Protein AF-A0A183EVD2-F1 (afdb_monomer_lit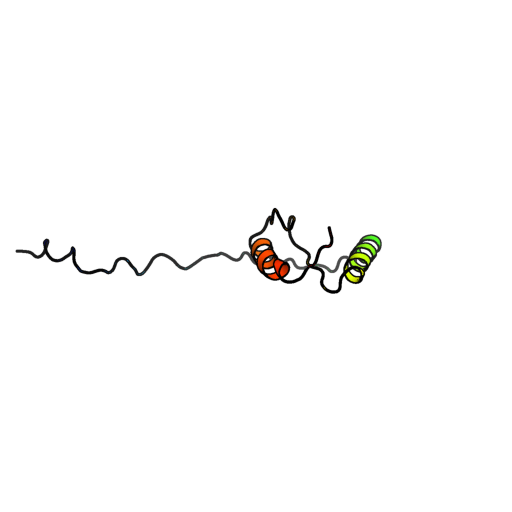e)

Secondary structure (DSSP, 8-state):
---TTSSSS---TTS------------------PPPPHHHHHHHHHHHHHSSS----SB-SSSB-SHHHHHHHHHHTTS-----

Organism: NCBI:txid637853

Radius of gyration: 24.79 Å; chains: 1; bounding box: 56×22×71 Å

Structure (mmCIF, N/CA/C/O backbone):
data_AF-A0A183EVD2-F1
#
_entry.id   AF-A0A183EVD2-F1
#
loop_
_atom_site.group_PDB
_atom_site.id
_atom_site.type_symbol
_atom_site.label_atom_id
_atom_site.label_alt_id
_atom_site.label_comp_id
_atom_site.label_asym_id
_atom_site.label_entity_id
_atom_site.label_seq_id
_atom_site.pdbx_PDB_ins_code
_atom_site.Cartn_x
_atom_site.Cartn_y
_atom_site.Cartn_z
_atom_site.occupancy
_atom_site.B_iso_or_equiv
_atom_site.auth_seq_id
_atom_site.auth_comp_id
_atom_site.auth_asym_id
_atom_site.auth_atom_id
_atom_site.pdbx_PDB_model_num
ATOM 1 N N . MET A 1 1 ? 41.503 -14.722 -54.932 1.00 38.19 1 MET A N 1
ATOM 2 C CA . MET A 1 1 ? 41.561 -14.194 -53.556 1.00 38.19 1 MET A CA 1
ATOM 3 C C . MET A 1 1 ? 40.671 -12.973 -53.491 1.00 38.19 1 MET A C 1
ATOM 5 O O . MET A 1 1 ? 40.836 -12.077 -54.290 1.00 38.19 1 MET A O 1
ATOM 9 N N . LEU A 1 2 ? 39.700 -12.882 -52.618 1.00 43.84 2 LEU A N 1
ATOM 10 C CA . LEU A 1 2 ? 39.314 -13.805 -51.575 1.00 43.84 2 LEU A CA 1
ATOM 11 C C . LEU A 1 2 ? 37.991 -13.211 -51.102 1.00 43.84 2 LEU A C 1
ATOM 13 O O . LEU A 1 2 ? 37.996 -12.098 -50.600 1.00 43.84 2 LEU A O 1
ATOM 17 N N . LEU A 1 3 ? 36.891 -13.924 -51.314 1.00 47.44 3 LEU A N 1
ATOM 18 C CA . LEU A 1 3 ? 35.777 -14.030 -50.368 1.00 47.44 3 LEU A CA 1
ATOM 19 C C . LEU A 1 3 ? 35.053 -12.771 -49.833 1.00 47.44 3 LEU A C 1
ATOM 21 O O . LEU A 1 3 ? 34.053 -12.940 -49.142 1.00 47.44 3 LEU A O 1
ATOM 25 N N . THR A 1 4 ? 35.433 -11.534 -50.143 1.00 51.53 4 THR A N 1
ATOM 26 C CA . THR A 1 4 ? 34.807 -10.351 -49.522 1.00 51.53 4 THR A CA 1
ATOM 27 C C . THR A 1 4 ? 33.411 -10.044 -50.071 1.00 51.53 4 THR A C 1
ATOM 29 O O . THR A 1 4 ? 32.668 -9.283 -49.457 1.00 51.53 4 THR A O 1
ATOM 32 N N . GLY A 1 5 ? 33.011 -10.674 -51.182 1.00 51.09 5 GLY A N 1
ATOM 33 C CA . GLY A 1 5 ? 31.682 -10.515 -51.783 1.00 51.09 5 GLY A CA 1
ATOM 34 C C . GLY A 1 5 ? 30.588 -11.438 -51.227 1.00 51.09 5 GLY A C 1
ATOM 35 O O . GLY A 1 5 ? 29.412 -11.131 -51.392 1.00 51.09 5 GLY A O 1
ATOM 36 N N . LEU A 1 6 ? 30.939 -12.532 -50.537 1.00 53.59 6 LEU A N 1
ATOM 37 C CA . LEU A 1 6 ? 29.981 -13.537 -50.035 1.00 53.59 6 LEU A CA 1
ATOM 38 C C . LEU A 1 6 ? 29.890 -13.563 -48.496 1.00 53.59 6 LEU A C 1
ATOM 40 O O . LEU A 1 6 ? 29.505 -14.564 -47.909 1.00 53.59 6 LEU A O 1
ATOM 44 N N . LEU A 1 7 ? 30.220 -12.456 -47.823 1.00 50.06 7 LEU A N 1
ATOM 45 C CA . LEU A 1 7 ? 29.923 -12.256 -46.394 1.00 50.06 7 LEU A CA 1
ATOM 46 C C . LEU A 1 7 ? 28.957 -11.080 -46.163 1.00 50.06 7 LEU A C 1
ATOM 48 O O . LEU A 1 7 ? 28.946 -10.446 -45.116 1.00 50.06 7 LEU A O 1
ATOM 52 N N . ARG A 1 8 ? 28.105 -10.794 -47.154 1.00 53.19 8 ARG A N 1
ATOM 53 C CA . ARG A 1 8 ? 26.865 -10.009 -46.988 1.00 53.19 8 ARG A CA 1
ATOM 54 C C . ARG A 1 8 ? 25.602 -10.886 -46.947 1.00 53.19 8 ARG A C 1
ATOM 56 O O . ARG A 1 8 ? 24.501 -10.356 -46.900 1.00 53.19 8 ARG A O 1
ATOM 63 N N . MET A 1 9 ? 25.753 -12.216 -46.933 1.00 53.06 9 MET A N 1
ATOM 64 C CA . MET A 1 9 ? 24.651 -13.189 -47.030 1.00 53.06 9 MET A CA 1
ATOM 65 C C . MET A 1 9 ? 24.717 -14.330 -45.997 1.00 53.06 9 MET A C 1
ATOM 67 O O . MET A 1 9 ? 24.203 -15.416 -46.229 1.00 53.06 9 MET A O 1
ATOM 71 N N . LEU A 1 10 ? 25.305 -14.091 -44.824 1.00 55.66 10 LEU A N 1
ATOM 72 C CA . LEU A 1 10 ? 25.104 -14.964 -43.663 1.00 55.66 10 LEU A CA 1
ATOM 73 C C . LEU A 1 10 ? 24.454 -14.141 -42.556 1.00 55.66 10 LEU A C 1
ATOM 75 O O . LEU A 1 10 ? 25.110 -13.452 -41.776 1.00 55.66 10 LEU A O 1
ATOM 79 N N . GLY A 1 11 ? 23.122 -14.174 -42.565 1.00 54.09 11 GLY A N 1
ATOM 80 C CA . GLY A 1 11 ? 22.263 -13.596 -41.546 1.00 54.09 11 GLY A CA 1
ATOM 81 C C . GLY A 1 11 ? 22.514 -14.235 -40.187 1.00 54.09 11 GLY A C 1
ATOM 82 O O . GLY A 1 11 ? 21.850 -15.201 -39.824 1.00 54.09 11 GLY A O 1
ATOM 83 N N . TRP A 1 12 ? 23.448 -13.663 -39.424 1.00 52.19 12 TRP A N 1
ATOM 84 C CA . TRP A 1 12 ? 23.735 -14.135 -38.072 1.00 52.19 12 TRP A CA 1
ATOM 85 C C . TRP A 1 12 ? 23.994 -13.046 -37.028 1.00 52.19 12 TRP A C 1
ATOM 87 O O . TRP A 1 12 ? 24.541 -13.322 -35.971 1.00 52.19 12 TRP A O 1
ATOM 97 N N . THR A 1 13 ? 23.527 -11.816 -37.236 1.00 51.38 13 THR A N 1
ATOM 98 C CA . THR A 1 13 ? 23.527 -10.785 -36.175 1.00 51.38 13 THR A CA 1
ATOM 99 C C . THR A 1 13 ? 22.238 -10.771 -35.349 1.00 51.38 13 THR A C 1
ATOM 101 O O . THR A 1 13 ? 21.830 -9.737 -34.828 1.00 51.38 13 THR A O 1
ATOM 104 N N . ARG A 1 14 ? 21.584 -11.930 -35.192 1.00 58.84 14 ARG A N 1
ATOM 105 C CA . ARG A 1 14 ? 20.362 -12.077 -34.380 1.00 58.84 14 ARG A CA 1
ATOM 106 C C . ARG A 1 14 ? 20.524 -12.902 -33.109 1.00 58.84 14 ARG A C 1
ATOM 108 O O . ARG A 1 14 ? 19.526 -13.322 -32.533 1.00 58.84 14 ARG A O 1
ATOM 115 N N . ILE A 1 15 ? 21.749 -13.150 -32.662 1.00 59.34 15 ILE A N 1
ATOM 116 C CA . ILE A 1 15 ? 21.993 -13.919 -31.444 1.00 59.34 15 ILE A CA 1
ATOM 117 C C . ILE A 1 15 ? 23.143 -13.235 -30.700 1.00 59.34 15 ILE A C 1
ATOM 119 O O . ILE A 1 15 ? 24.128 -12.840 -31.312 1.00 59.34 15 ILE A O 1
ATOM 123 N N . ILE A 1 16 ? 23.016 -13.139 -29.376 1.00 60.25 16 ILE A N 1
ATOM 124 C CA . ILE A 1 16 ? 23.989 -12.617 -28.402 1.00 60.25 16 ILE A CA 1
ATOM 125 C C . ILE A 1 16 ? 23.975 -11.082 -28.191 1.00 60.25 16 ILE A C 1
ATOM 127 O O . ILE A 1 16 ? 24.910 -10.357 -28.515 1.00 60.25 16 ILE A O 1
ATOM 131 N N . GLY A 1 17 ? 22.913 -10.596 -27.540 1.00 48.84 17 GLY A N 1
ATOM 132 C CA . GLY A 1 17 ? 22.805 -9.236 -27.000 1.00 48.84 17 GLY A CA 1
ATOM 133 C C . GLY A 1 17 ? 22.285 -9.212 -25.558 1.00 48.84 17 GLY A C 1
ATOM 134 O O . GLY A 1 17 ? 21.239 -8.638 -25.299 1.00 48.84 17 GLY A O 1
ATOM 135 N N . ARG A 1 18 ? 23.022 -9.851 -24.637 1.00 52.53 18 ARG A N 1
ATOM 136 C CA . ARG A 1 18 ? 23.063 -9.559 -23.187 1.00 52.53 18 ARG A CA 1
ATOM 137 C C . ARG A 1 18 ? 21.755 -9.705 -22.388 1.00 52.53 18 ARG A C 1
ATOM 139 O O . ARG A 1 18 ? 21.172 -8.740 -21.908 1.00 52.53 18 ARG A O 1
ATOM 146 N N . ALA A 1 19 ? 21.392 -10.959 -22.119 1.00 55.75 19 ALA A N 1
ATOM 147 C CA . ALA A 1 19 ? 20.802 -11.303 -20.827 1.00 55.75 19 ALA A CA 1
ATOM 148 C C . ALA A 1 19 ? 21.859 -11.135 -19.710 1.00 55.75 19 ALA A C 1
ATOM 150 O O . ALA A 1 19 ? 23.051 -11.310 -19.964 1.00 55.75 19 ALA A O 1
ATOM 151 N N . THR A 1 20 ? 21.393 -10.872 -18.482 1.00 54.41 20 THR A N 1
ATOM 152 C CA . THR A 1 20 ? 22.144 -10.646 -17.219 1.00 54.41 20 THR A CA 1
ATOM 153 C C . THR A 1 20 ? 22.748 -9.229 -17.114 1.00 54.41 20 THR A C 1
ATOM 155 O O . THR A 1 20 ? 23.483 -8.784 -17.983 1.00 54.41 20 THR A O 1
ATOM 158 N N . SER A 1 21 ? 22.412 -8.380 -16.141 1.00 52.50 21 SER A N 1
ATOM 159 C CA . SER A 1 21 ? 22.071 -8.652 -14.747 1.00 52.50 21 SER A CA 1
ATOM 160 C C . SER A 1 21 ? 21.096 -7.592 -14.231 1.00 52.50 21 SER A C 1
ATOM 162 O O . SER A 1 21 ? 21.492 -6.465 -13.936 1.00 52.50 21 SER A O 1
ATOM 164 N N . HIS A 1 22 ? 19.821 -7.945 -14.056 1.00 54.81 22 HIS A N 1
ATOM 165 C CA . HIS A 1 22 ? 19.023 -7.254 -13.046 1.00 54.81 22 HIS A CA 1
ATOM 166 C C . HIS A 1 22 ? 19.579 -7.715 -11.704 1.00 54.81 22 HIS A C 1
ATOM 168 O O . HIS A 1 22 ? 19.206 -8.768 -11.196 1.00 54.81 22 HIS A O 1
ATOM 174 N N . ALA A 1 23 ? 20.535 -6.957 -11.174 1.00 47.91 23 ALA A N 1
ATOM 175 C CA . ALA A 1 23 ? 20.954 -7.077 -9.793 1.00 47.91 23 ALA A CA 1
ATOM 176 C C . ALA A 1 23 ? 19.728 -6.770 -8.926 1.00 47.91 23 ALA A C 1
ATOM 178 O O . ALA A 1 23 ? 19.450 -5.617 -8.591 1.00 47.91 23 ALA A O 1
ATOM 179 N N . THR A 1 24 ? 18.951 -7.802 -8.604 1.00 54.88 24 THR A N 1
ATOM 180 C CA . THR A 1 24 ? 17.982 -7.758 -7.521 1.00 54.88 24 THR A CA 1
ATOM 181 C C . THR A 1 24 ? 18.794 -7.548 -6.255 1.00 54.88 24 THR A C 1
ATOM 183 O O . THR A 1 24 ? 19.269 -8.502 -5.640 1.00 54.88 24 THR A O 1
ATOM 186 N N . ARG A 1 25 ? 18.994 -6.285 -5.867 1.00 57.38 25 ARG A N 1
ATOM 187 C CA . ARG A 1 25 ? 19.248 -5.976 -4.464 1.00 57.38 25 ARG A CA 1
ATOM 188 C C . ARG A 1 25 ? 18.004 -6.424 -3.714 1.00 57.38 25 ARG A C 1
ATOM 190 O O . ARG A 1 25 ? 17.034 -5.679 -3.608 1.00 57.38 25 ARG A O 1
ATOM 197 N N . PHE A 1 26 ? 18.014 -7.669 -3.260 1.00 56.97 26 PHE A N 1
ATOM 198 C CA . PHE A 1 26 ? 17.120 -8.104 -2.212 1.00 56.97 26 PHE A CA 1
ATOM 199 C C . PHE A 1 26 ? 17.704 -7.504 -0.938 1.00 56.97 26 PHE A C 1
ATOM 201 O O . PHE A 1 26 ? 18.653 -8.025 -0.358 1.00 56.97 26 PHE A O 1
ATOM 208 N N . CYS A 1 27 ? 17.231 -6.315 -0.576 1.00 58.16 27 CYS A N 1
ATOM 209 C CA . CYS A 1 27 ? 17.505 -5.782 0.743 1.00 58.16 27 CYS A CA 1
ATOM 210 C C . CYS A 1 27 ? 16.767 -6.705 1.710 1.00 58.16 27 CYS A C 1
ATOM 212 O O . CYS A 1 27 ? 15.549 -6.607 1.845 1.00 58.16 27 CYS A O 1
ATOM 214 N N . SER A 1 28 ? 17.487 -7.632 2.337 1.00 56.97 28 SER A N 1
ATOM 215 C CA . SER A 1 28 ? 16.991 -8.368 3.493 1.00 56.97 28 SER A CA 1
ATOM 216 C C . SER A 1 28 ? 16.793 -7.362 4.623 1.00 56.97 28 SER A C 1
ATOM 218 O O . SER A 1 28 ? 17.685 -7.138 5.436 1.00 56.97 28 SER A O 1
ATOM 220 N N . SER A 1 29 ? 15.646 -6.684 4.642 1.00 64.44 29 SER A N 1
ATOM 221 C CA . SER A 1 29 ? 15.221 -5.925 5.808 1.00 64.44 29 SER A CA 1
ATOM 222 C C . SER A 1 29 ? 14.791 -6.946 6.851 1.00 64.44 29 SER A C 1
ATOM 224 O O . SER A 1 29 ? 13.683 -7.477 6.795 1.00 64.44 29 SER A O 1
ATOM 226 N N . SER A 1 30 ? 15.687 -7.253 7.782 1.00 62.72 30 SER A N 1
ATOM 227 C CA . SER A 1 30 ? 15.341 -7.891 9.045 1.00 62.72 30 SER A CA 1
ATOM 228 C C . SER A 1 30 ? 14.336 -6.989 9.763 1.00 62.72 30 SER A C 1
ATOM 230 O O . SER A 1 30 ? 14.716 -6.022 10.425 1.00 62.72 30 SER A O 1
ATOM 232 N N . SER A 1 31 ? 13.044 -7.250 9.575 1.00 63.34 31 SER A N 1
ATOM 233 C CA . SER A 1 31 ? 11.988 -6.562 10.302 1.00 63.34 31 SER A CA 1
ATOM 234 C C . SER A 1 31 ? 12.003 -7.088 11.731 1.00 63.34 31 SER A C 1
ATOM 236 O O . SER A 1 31 ? 11.389 -8.112 12.033 1.00 63.34 31 SER A O 1
ATOM 238 N N . ALA A 1 32 ? 12.721 -6.396 12.617 1.00 59.06 32 ALA A N 1
ATOM 239 C CA . ALA A 1 32 ? 12.368 -6.425 14.025 1.00 59.06 32 ALA A CA 1
ATOM 240 C C . ALA A 1 32 ? 10.873 -6.091 14.086 1.00 59.06 32 ALA A C 1
ATOM 242 O O . ALA A 1 32 ? 10.457 -5.078 13.523 1.00 59.06 32 ALA A O 1
ATOM 243 N N . ALA A 1 33 ? 10.069 -6.984 14.661 1.00 61.53 33 ALA A N 1
ATOM 244 C CA . ALA A 1 33 ? 8.630 -6.819 14.798 1.00 61.53 33 ALA A CA 1
ATOM 245 C C . ALA A 1 33 ? 8.346 -5.661 15.767 1.00 61.53 33 ALA A C 1
ATOM 247 O O . ALA A 1 33 ? 7.993 -5.864 16.926 1.00 61.53 33 ALA A O 1
ATOM 248 N N . SER A 1 34 ? 8.562 -4.429 15.313 1.00 65.25 34 SER A N 1
ATOM 249 C CA . SER A 1 34 ? 8.066 -3.245 15.984 1.00 65.25 34 SER A CA 1
ATOM 250 C C . SER A 1 34 ? 6.549 -3.312 15.905 1.00 65.25 34 SER A C 1
ATOM 252 O O . SER A 1 34 ? 5.962 -3.433 14.828 1.00 65.25 34 SER A O 1
ATOM 254 N N . ALA A 1 35 ? 5.903 -3.316 17.069 1.00 77.75 35 ALA A N 1
ATOM 255 C CA . ALA A 1 35 ? 4.457 -3.270 17.144 1.00 77.75 35 ALA A CA 1
ATOM 256 C C . ALA A 1 35 ? 3.969 -2.058 16.333 1.00 77.75 35 ALA A C 1
ATOM 258 O O . ALA A 1 35 ? 4.322 -0.918 16.636 1.00 77.75 35 ALA A O 1
ATOM 259 N N . LEU A 1 36 ? 3.203 -2.309 15.266 1.00 83.06 36 LEU A N 1
ATOM 260 C CA . LEU A 1 36 ? 2.578 -1.238 14.493 1.00 83.06 36 LEU A CA 1
ATOM 261 C C . LEU A 1 36 ? 1.676 -0.421 15.434 1.00 83.06 36 LEU A C 1
ATOM 263 O O . LEU A 1 36 ? 0.968 -1.034 16.239 1.00 83.06 36 LEU A O 1
ATOM 267 N N . PRO A 1 37 ? 1.651 0.919 15.326 1.00 91.50 37 PRO A N 1
ATOM 268 C CA . PRO A 1 37 ? 0.726 1.743 16.098 1.00 91.50 37 PRO A CA 1
ATOM 269 C C . PRO A 1 37 ? -0.718 1.259 15.916 1.00 91.50 37 PRO A C 1
ATOM 271 O O . PRO A 1 37 ? -1.132 0.993 14.785 1.00 91.50 37 PRO A O 1
ATOM 274 N N . GLU A 1 38 ? -1.500 1.174 16.996 1.00 91.69 38 GLU A N 1
ATOM 275 C CA . GLU A 1 38 ? -2.887 0.673 16.938 1.00 91.69 38 GLU A CA 1
ATOM 276 C C . GLU A 1 38 ? -3.750 1.466 15.942 1.00 91.69 38 GLU A C 1
ATOM 278 O O . GLU A 1 38 ? -4.444 0.880 15.113 1.00 91.69 38 GLU A O 1
ATOM 283 N N . ALA A 1 39 ? -3.585 2.792 15.891 1.00 92.75 39 ALA A N 1
ATOM 284 C CA . ALA A 1 39 ? -4.271 3.647 14.919 1.00 92.75 39 ALA A CA 1
ATOM 285 C C . ALA A 1 39 ? -3.972 3.271 13.450 1.00 92.75 39 ALA A C 1
ATOM 287 O O . ALA A 1 39 ? -4.841 3.379 12.581 1.00 92.75 39 ALA A O 1
ATOM 288 N N . LEU A 1 40 ? -2.751 2.807 13.151 1.00 92.25 40 LEU A N 1
ATOM 289 C CA . LEU A 1 40 ? -2.387 2.361 11.804 1.00 92.25 40 LEU A CA 1
ATOM 290 C C . LEU A 1 40 ? -3.058 1.024 11.472 1.00 92.25 40 LEU A C 1
ATOM 292 O O . LEU A 1 40 ? -3.555 0.853 10.357 1.00 92.25 40 LEU A O 1
ATOM 296 N N . LYS A 1 41 ? -3.121 0.099 12.438 1.00 91.81 41 LYS A N 1
ATOM 297 C CA . LYS A 1 41 ? -3.815 -1.185 12.271 1.00 91.81 41 LYS A CA 1
ATOM 298 C C . LYS A 1 41 ? -5.302 -0.976 12.005 1.00 91.81 41 LYS A C 1
ATOM 300 O O . LYS A 1 41 ? -5.829 -1.564 11.064 1.00 91.81 41 LYS A O 1
ATOM 305 N N . GLU A 1 42 ? -5.959 -0.102 12.765 1.00 94.81 42 GLU A N 1
ATOM 306 C CA . GLU A 1 42 ? -7.372 0.228 12.556 1.00 94.81 42 GLU A CA 1
ATOM 307 C C . GLU A 1 42 ? -7.627 0.813 11.163 1.00 94.81 42 GLU A C 1
ATOM 309 O O . GLU A 1 42 ? -8.592 0.436 10.496 1.00 94.81 42 GLU A O 1
ATOM 314 N N . ARG A 1 43 ? -6.749 1.708 10.688 1.00 93.00 43 ARG A N 1
ATOM 315 C CA . ARG A 1 43 ? -6.871 2.288 9.344 1.00 93.00 43 ARG A CA 1
ATOM 316 C C . ARG A 1 43 ? -6.745 1.221 8.257 1.00 93.00 43 ARG A C 1
ATOM 318 O O . ARG A 1 43 ? -7.572 1.192 7.350 1.00 93.00 43 ARG A O 1
ATOM 325 N N . ILE A 1 44 ? -5.763 0.326 8.364 1.00 92.00 44 ILE A N 1
ATOM 326 C CA . ILE A 1 44 ? -5.592 -0.783 7.413 1.00 92.00 44 ILE A CA 1
ATOM 327 C C . ILE A 1 44 ? -6.812 -1.713 7.456 1.00 92.00 44 ILE A C 1
ATOM 329 O O . ILE A 1 44 ? -7.340 -2.071 6.408 1.00 92.00 44 ILE A O 1
ATOM 333 N N . GLN A 1 45 ? -7.317 -2.053 8.646 1.00 92.69 45 GLN A N 1
ATOM 334 C CA . GLN A 1 45 ? -8.509 -2.896 8.788 1.00 92.69 45 GLN A CA 1
ATOM 335 C C . GLN A 1 45 ? -9.760 -2.277 8.159 1.00 92.69 45 GLN A C 1
ATOM 337 O O . GLN A 1 45 ? -10.565 -3.007 7.584 1.00 92.69 45 GLN A O 1
ATOM 342 N N . LYS A 1 46 ? -9.938 -0.953 8.249 1.00 92.00 46 LYS A N 1
ATOM 343 C CA . LYS A 1 46 ? -11.043 -0.256 7.572 1.00 92.00 46 LYS A CA 1
ATOM 344 C C . LYS A 1 46 ? -10.950 -0.409 6.054 1.00 92.00 46 LYS A C 1
ATOM 346 O O . LYS A 1 46 ? -11.954 -0.735 5.434 1.00 92.00 46 LYS A O 1
ATOM 351 N N . LEU A 1 47 ? -9.755 -0.252 5.481 1.00 89.94 47 LEU A N 1
ATOM 352 C CA . LEU A 1 47 ? -9.530 -0.429 4.042 1.00 89.94 47 LEU A CA 1
ATOM 353 C C . LEU A 1 47 ? -9.793 -1.874 3.599 1.00 89.94 47 LEU A C 1
ATOM 355 O O . LEU A 1 47 ? -10.477 -2.090 2.607 1.00 89.94 47 LEU A O 1
ATOM 359 N N . LEU A 1 48 ? -9.334 -2.864 4.372 1.00 89.38 48 LEU A N 1
ATOM 360 C CA . LEU A 1 48 ? -9.555 -4.287 4.078 1.00 89.38 48 LEU A CA 1
ATOM 361 C C . LEU A 1 48 ? -11.031 -4.708 4.117 1.00 89.38 48 LEU A C 1
ATOM 363 O O . LEU A 1 48 ? -11.389 -5.702 3.499 1.00 89.38 48 LEU A O 1
ATOM 367 N N . LYS A 1 49 ? -11.875 -3.993 4.867 1.00 91.12 49 LYS A N 1
ATOM 368 C CA . LYS A 1 49 ? -13.318 -4.265 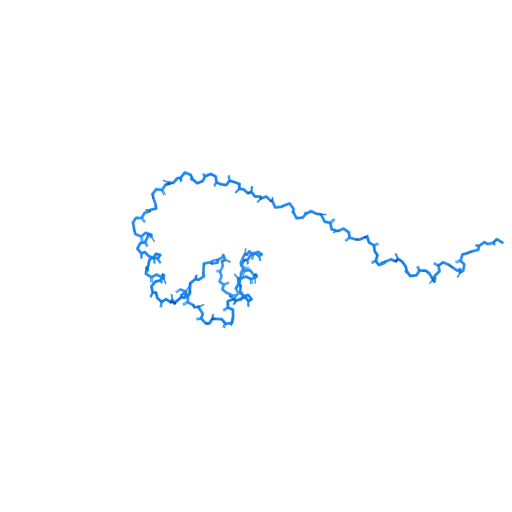4.951 1.00 91.12 49 LYS A CA 1
ATOM 369 C C . LYS A 1 49 ? -14.134 -3.551 3.874 1.00 91.12 49 LYS A C 1
ATOM 371 O O . LYS A 1 49 ? -15.296 -3.899 3.702 1.00 91.12 49 LYS A O 1
ATOM 376 N N . ALA A 1 50 ? -13.567 -2.539 3.218 1.00 87.12 50 ALA A N 1
ATOM 377 C CA . ALA A 1 50 ? -14.289 -1.722 2.24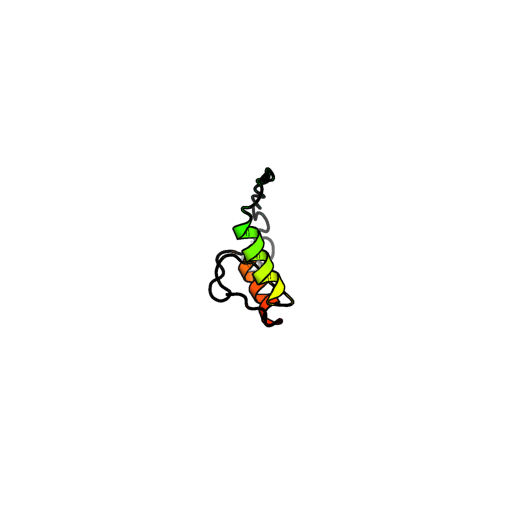9 1.00 87.12 50 ALA A CA 1
ATOM 378 C C . ALA A 1 50 ? -14.543 -2.477 0.938 1.00 87.12 50 ALA A C 1
ATOM 380 O O . ALA A 1 50 ? -15.634 -2.384 0.390 1.00 87.12 50 ALA A O 1
ATOM 381 N N . GLU A 1 51 ? -13.562 -3.252 0.475 1.00 83.06 51 GLU A N 1
ATOM 382 C CA . GLU A 1 51 ? -13.607 -3.938 -0.816 1.00 83.06 51 GLU A CA 1
ATOM 383 C C . GLU A 1 51 ? -13.191 -5.411 -0.675 1.00 83.06 51 GLU A C 1
ATOM 385 O O . GLU A 1 51 ? -12.348 -5.740 0.165 1.00 83.06 51 GLU A O 1
ATOM 390 N N . PRO A 1 52 ? -13.733 -6.320 -1.506 1.00 85.88 52 PRO A N 1
ATOM 391 C CA . PRO A 1 52 ? -13.420 -7.749 -1.446 1.00 85.88 52 PRO A CA 1
ATOM 392 C C . PRO A 1 52 ? -11.965 -8.056 -1.825 1.00 85.88 52 PRO A C 1
ATOM 394 O O . PRO A 1 52 ? -11.418 -9.087 -1.434 1.00 85.88 52 PRO A O 1
ATOM 397 N N . VAL A 1 53 ? -11.332 -7.168 -2.591 1.00 85.31 53 VAL A N 1
ATOM 398 C CA . VAL A 1 53 ? -9.921 -7.239 -2.967 1.00 85.31 53 VAL A CA 1
ATOM 399 C C . VAL A 1 53 ? -9.335 -5.849 -2.764 1.00 85.31 53 VAL A C 1
ATOM 401 O O . VAL A 1 53 ? -9.910 -4.874 -3.225 1.00 85.31 53 VAL A O 1
ATOM 404 N N . VAL A 1 54 ? -8.190 -5.754 -2.089 1.00 86.25 54 VAL A N 1
ATOM 405 C CA . VAL A 1 54 ? -7.483 -4.491 -1.832 1.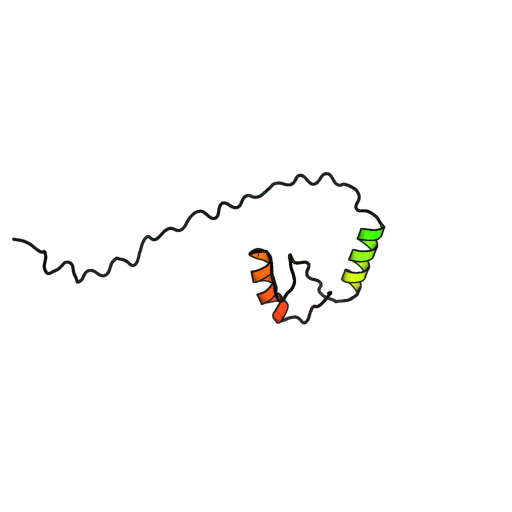00 86.25 54 VAL A CA 1
ATOM 406 C C . VAL A 1 54 ? -6.031 -4.652 -2.250 1.00 86.25 54 VAL A C 1
ATOM 408 O O . VAL A 1 54 ? -5.373 -5.625 -1.879 1.00 86.25 54 VAL A O 1
ATOM 411 N N . VAL A 1 55 ? -5.518 -3.695 -3.021 1.00 85.75 55 VAL A N 1
ATOM 412 C CA . VAL A 1 55 ? -4.144 -3.709 -3.527 1.00 85.75 55 VAL A CA 1
ATOM 413 C C . VAL A 1 55 ? -3.397 -2.486 -3.016 1.00 85.75 55 VAL A C 1
ATOM 415 O O . VAL A 1 55 ? -3.764 -1.355 -3.314 1.00 85.75 55 VAL A O 1
ATOM 418 N N . PHE A 1 56 ? -2.294 -2.715 -2.304 1.00 87.31 56 PHE A N 1
ATOM 419 C CA . PHE A 1 56 ? -1.363 -1.656 -1.918 1.00 87.31 56 PHE A CA 1
ATOM 420 C C . PHE A 1 56 ? -0.238 -1.553 -2.949 1.00 87.31 56 PHE A C 1
ATOM 422 O O . PHE A 1 56 ? 0.442 -2.539 -3.242 1.00 87.31 56 PHE A O 1
ATOM 429 N N . MET A 1 57 ? -0.020 -0.359 -3.499 1.00 86.38 57 MET A N 1
ATOM 430 C CA . MET A 1 57 ? 1.03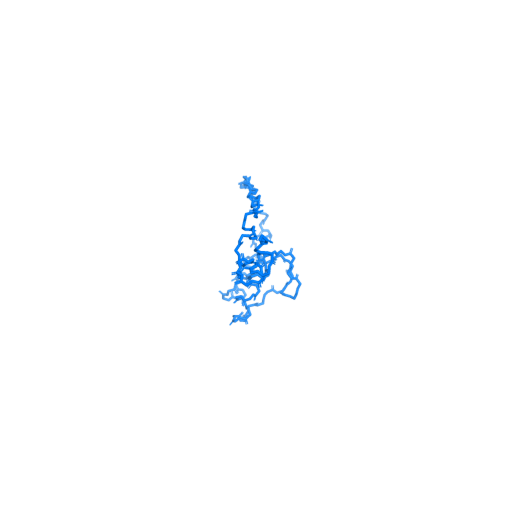0 -0.110 -4.487 1.00 86.38 57 MET A CA 1
ATOM 431 C C . MET A 1 57 ? 1.795 1.179 -4.194 1.00 86.38 57 MET A C 1
ATOM 433 O O . MET A 1 57 ? 1.338 2.053 -3.465 1.00 86.38 57 MET A O 1
ATOM 437 N N . LYS A 1 58 ? 2.996 1.296 -4.769 1.00 85.44 58 LYS A N 1
ATOM 438 C CA . LYS A 1 58 ? 3.780 2.533 -4.700 1.00 85.44 58 LYS A CA 1
ATOM 439 C C . LYS A 1 58 ? 3.335 3.501 -5.800 1.00 85.44 58 LYS A C 1
ATOM 441 O O . LYS A 1 58 ? 3.550 3.193 -6.977 1.00 85.44 58 LYS A O 1
ATOM 446 N N . GLY A 1 59 ? 2.822 4.664 -5.404 1.00 87.31 59 GLY A N 1
ATOM 447 C CA . GLY A 1 59 ? 2.199 5.642 -6.301 1.00 87.31 59 GLY A CA 1
ATOM 448 C C . GLY A 1 59 ? 0.705 5.370 -6.472 1.00 87.31 59 GLY A C 1
ATOM 449 O O . GLY A 1 59 ? 0.131 4.589 -5.718 1.00 87.31 59 GLY A O 1
ATOM 450 N N . THR A 1 60 ? 0.091 5.998 -7.469 1.00 85.06 60 THR A N 1
ATOM 451 C CA . THR A 1 60 ? -1.319 5.775 -7.812 1.00 85.06 60 THR A CA 1
ATOM 452 C C . T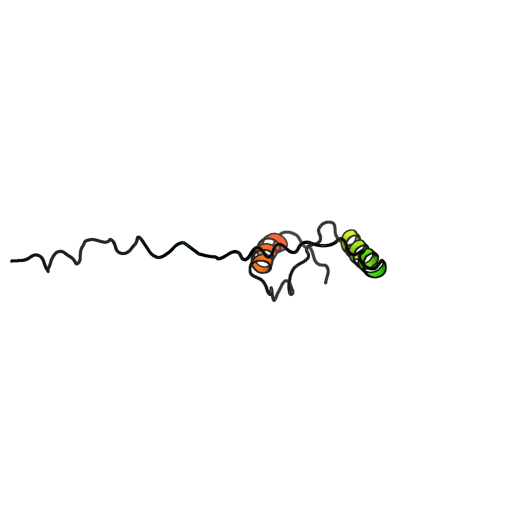HR A 1 60 ? -1.433 4.810 -8.987 1.00 85.06 60 THR A C 1
ATOM 454 O O . THR A 1 60 ? -0.445 4.490 -9.656 1.00 85.06 60 THR A O 1
ATOM 457 N N . GLN A 1 61 ? -2.654 4.363 -9.289 1.00 82.12 61 GLN A N 1
ATOM 458 C CA . GLN A 1 61 ? -2.884 3.546 -10.476 1.00 82.12 61 GLN A CA 1
ATOM 459 C C . GLN A 1 61 ? -2.481 4.297 -11.759 1.00 82.12 61 GLN A C 1
ATOM 461 O O . GLN A 1 61 ? -1.958 3.681 -12.685 1.00 82.12 61 GLN A O 1
ATOM 466 N N . GLN A 1 62 ? -2.672 5.619 -11.837 1.00 84.25 62 GLN A N 1
ATOM 467 C CA . GLN A 1 62 ? -2.264 6.394 -13.015 1.00 84.25 62 GLN A CA 1
ATOM 468 C C . GLN A 1 62 ? -0.752 6.590 -13.088 1.00 84.25 62 GLN A C 1
ATOM 470 O O . GLN A 1 62 ? -0.172 6.413 -14.161 1.00 84.25 62 GLN A O 1
ATOM 475 N N . GLU A 1 63 ? -0.112 6.824 -11.945 1.00 87.88 63 GLU A N 1
ATOM 476 C CA . GLU A 1 63 ? 1.319 7.110 -11.849 1.00 87.88 63 GLU A CA 1
ATOM 477 C C . GLU A 1 63 ? 2.045 6.097 -10.934 1.00 87.88 63 GLU A C 1
ATOM 479 O O . GLU A 1 63 ? 2.390 6.406 -9.788 1.00 87.88 63 GLU A O 1
ATOM 484 N N . PRO A 1 64 ? 2.315 4.863 -11.413 1.00 88.19 64 PRO A N 1
ATOM 485 C CA . PRO A 1 64 ? 3.028 3.853 -10.635 1.00 88.19 64 PRO A CA 1
ATOM 486 C C . PRO A 1 64 ? 4.523 4.183 -10.525 1.00 88.19 64 PRO A C 1
ATOM 488 O O . PRO A 1 64 ? 5.256 4.242 -11.517 1.00 88.19 64 PRO A O 1
ATOM 491 N N . MET A 1 65 ? 5.018 4.302 -9.293 1.00 87.19 65 MET A N 1
ATOM 492 C CA . MET A 1 65 ? 6.387 4.755 -8.998 1.00 87.19 65 MET A CA 1
ATOM 493 C C . MET A 1 65 ? 7.403 3.611 -8.797 1.00 87.19 65 MET A C 1
ATOM 495 O O . MET A 1 65 ? 8.485 3.812 -8.238 1.00 87.19 65 MET A O 1
ATOM 499 N N . CYS A 1 66 ? 7.066 2.384 -9.203 1.00 88.19 66 CYS A N 1
ATOM 500 C CA . CYS A 1 66 ? 7.941 1.211 -9.107 1.00 88.19 66 CYS A CA 1
ATOM 501 C C . CYS A 1 66 ? 7.649 0.212 -10.235 1.00 88.19 66 CYS A C 1
ATOM 503 O O . CYS A 1 66 ? 6.501 0.073 -10.654 1.00 88.19 66 CYS A O 1
ATOM 505 N N . GLY A 1 67 ? 8.671 -0.521 -10.699 1.00 82.44 67 GLY A N 1
ATOM 506 C CA . GLY A 1 67 ? 8.517 -1.566 -11.722 1.00 82.44 67 GLY A CA 1
ATOM 507 C C . GLY A 1 67 ? 7.526 -2.664 -11.319 1.00 82.44 67 GLY A C 1
ATOM 508 O O . GLY A 1 67 ? 6.746 -3.113 -12.149 1.00 82.44 67 GLY A O 1
ATOM 509 N N . PHE A 1 68 ? 7.479 -3.019 -10.031 1.00 83.88 68 PHE A N 1
ATOM 510 C CA . PHE A 1 68 ? 6.483 -3.955 -9.508 1.00 83.88 68 PHE A CA 1
ATOM 511 C C . PHE A 1 68 ? 5.057 -3.384 -9.588 1.00 83.88 68 PHE A C 1
ATOM 513 O O . PHE A 1 68 ? 4.171 -4.034 -10.135 1.00 83.88 68 PHE A O 1
ATOM 520 N N . SER A 1 69 ? 4.849 -2.137 -9.137 1.00 83.25 69 SER A N 1
ATOM 521 C CA . SER A 1 69 ? 3.541 -1.462 -9.202 1.00 83.25 69 SER A CA 1
ATOM 522 C C . SER A 1 69 ? 2.988 -1.386 -10.633 1.00 83.25 69 SER A C 1
ATOM 524 O O . SER A 1 69 ? 1.783 -1.522 -10.829 1.00 83.25 69 SER A O 1
ATOM 526 N N . LYS A 1 70 ? 3.856 -1.209 -11.646 1.00 80.62 70 LYS A N 1
ATOM 527 C CA . LYS A 1 70 ? 3.459 -1.178 -13.069 1.00 80.62 70 LYS A CA 1
ATOM 528 C C . LYS A 1 70 ? 2.823 -2.492 -13.531 1.00 80.62 70 LYS A C 1
ATOM 530 O O . LYS A 1 70 ? 1.829 -2.459 -14.248 1.00 80.62 70 LYS A O 1
ATOM 535 N N . ASN A 1 71 ? 3.360 -3.630 -13.093 1.00 80.00 71 ASN A N 1
ATOM 536 C CA . ASN A 1 71 ? 2.814 -4.944 -13.437 1.00 80.00 71 ASN A CA 1
ATOM 537 C C . ASN A 1 71 ? 1.496 -5.214 -12.703 1.00 80.00 71 ASN A C 1
ATOM 539 O O . ASN A 1 71 ? 0.568 -5.771 -13.279 1.00 80.00 71 ASN A O 1
ATOM 543 N N . VAL A 1 72 ? 1.394 -4.780 -11.445 1.00 79.00 72 VAL A N 1
ATOM 544 C CA . VAL A 1 72 ? 0.173 -4.936 -10.645 1.00 79.00 72 VAL A CA 1
ATOM 545 C C . VAL A 1 72 ? -0.990 -4.124 -11.226 1.00 79.00 72 VAL A C 1
ATOM 547 O O . VAL A 1 72 ? -2.109 -4.630 -11.259 1.00 79.00 72 VAL A O 1
ATOM 550 N N . LYS A 1 73 ? -0.737 -2.921 -11.774 1.00 69.00 73 LYS A N 1
ATOM 551 C CA . LYS A 1 73 ? -1.752 -2.139 -12.508 1.00 69.00 73 LYS A CA 1
ATOM 552 C C . LYS A 1 73 ? -2.422 -2.969 -13.605 1.00 69.00 73 LYS A C 1
ATOM 554 O O . LYS A 1 73 ? -3.642 -2.959 -13.692 1.00 69.00 73 LYS A O 1
ATOM 559 N N . LEU A 1 74 ? -1.630 -3.700 -14.394 1.00 64.88 74 LEU A N 1
ATOM 560 C CA . LEU A 1 74 ? -2.118 -4.503 -15.520 1.00 64.88 74 LEU A CA 1
ATOM 561 C C . LEU A 1 74 ? -3.144 -5.555 -15.070 1.00 64.88 74 LEU A C 1
ATOM 563 O O . LEU A 1 74 ? -4.164 -5.756 -15.726 1.00 64.88 74 LEU A O 1
ATOM 567 N N . VAL A 1 75 ? -2.881 -6.200 -13.932 1.00 68.38 75 VAL A N 1
ATOM 568 C CA . VAL A 1 75 ? -3.744 -7.249 -13.370 1.00 68.38 75 VAL A CA 1
ATOM 569 C C . VAL A 1 75 ? -4.920 -6.652 -12.602 1.00 68.38 75 VAL A C 1
ATOM 571 O O . VAL A 1 75 ? -5.996 -7.231 -12.587 1.00 68.38 75 VAL A O 1
ATOM 574 N N . SER A 1 76 ? -4.763 -5.482 -11.986 1.00 61.62 76 SER A N 1
ATOM 575 C CA . SER A 1 76 ? -5.857 -4.846 -11.250 1.00 61.62 76 SER A CA 1
ATOM 576 C C . SER A 1 76 ? -6.869 -4.148 -12.159 1.00 61.62 76 SER A C 1
ATOM 578 O O . SER A 1 76 ? -7.980 -3.916 -11.718 1.00 61.62 76 SER A O 1
ATOM 580 N N . SER A 1 77 ? -6.558 -3.821 -13.417 1.00 59.06 77 SER A N 1
ATOM 581 C CA . SER A 1 77 ? -7.538 -3.197 -14.330 1.00 59.06 77 SER A CA 1
ATOM 582 C C . SER A 1 77 ? -8.717 -4.102 -14.723 1.00 59.06 77 SER A C 1
ATOM 584 O O . SER A 1 77 ? -9.721 -3.597 -15.212 1.00 59.06 77 SER A O 1
ATOM 586 N N . ILE A 1 78 ? -8.618 -5.420 -14.512 1.00 60.03 78 ILE A N 1
ATOM 587 C CA . ILE A 1 78 ? -9.706 -6.381 -14.783 1.00 60.03 78 ILE A CA 1
ATOM 588 C C . ILE A 1 78 ? -10.639 -6.596 -13.581 1.00 60.03 78 ILE A C 1
ATOM 590 O O . ILE A 1 78 ? -11.712 -7.170 -13.740 1.00 60.03 78 ILE A O 1
ATOM 594 N N . ILE A 1 79 ? -10.251 -6.137 -12.389 1.00 61.28 79 ILE A N 1
ATOM 595 C CA . ILE A 1 79 ? -11.043 -6.238 -11.160 1.00 61.28 79 ILE A CA 1
ATOM 596 C C . ILE A 1 79 ? -11.224 -4.802 -10.676 1.00 61.28 79 ILE A C 1
ATOM 598 O O . ILE A 1 79 ? -10.249 -4.173 -10.283 1.00 61.28 79 ILE A O 1
ATOM 602 N N . HIS A 1 80 ? -12.433 -4.244 -10.740 1.00 58.06 80 HIS A N 1
ATOM 603 C CA . HIS A 1 80 ? -12.693 -2.908 -10.195 1.00 58.06 80 HIS A CA 1
ATOM 604 C C . HIS A 1 80 ? -12.374 -2.904 -8.691 1.00 58.06 80 HIS A C 1
ATOM 606 O O . HIS A 1 80 ? -13.177 -3.345 -7.881 1.00 58.06 80 HIS A O 1
ATOM 612 N N . VAL A 1 81 ? -11.173 -2.450 -8.340 1.00 58.72 81 VAL A N 1
ATOM 613 C CA . VAL A 1 81 ? -10.653 -2.354 -6.976 1.00 58.72 81 VAL A CA 1
ATOM 614 C C . VAL A 1 81 ? -10.106 -0.950 -6.831 1.00 58.72 81 VAL A C 1
ATOM 616 O O . VAL A 1 81 ? -9.086 -0.619 -7.438 1.00 58.72 81 VAL A O 1
ATOM 619 N N . PHE A 1 82 ? -10.778 -0.118 -6.045 1.00 55.16 82 PHE A N 1
ATOM 620 C CA . PHE A 1 82 ? -10.267 1.197 -5.687 1.00 55.16 82 PHE A CA 1
ATOM 621 C C . PHE A 1 82 ? -10.444 1.425 -4.195 1.00 55.16 82 PHE A C 1
ATOM 623 O O . PHE A 1 82 ? -11.557 1.510 -3.693 1.00 55.16 82 PHE A O 1
ATOM 630 N N . ALA A 1 83 ? -9.317 1.574 -3.511 1.00 50.28 83 ALA A N 1
ATOM 631 C CA . ALA A 1 83 ? -9.252 2.319 -2.272 1.00 50.28 83 ALA A CA 1
ATOM 632 C C . ALA A 1 83 ? -8.208 3.417 -2.498 1.00 50.28 83 ALA A C 1
ATOM 634 O O . ALA A 1 83 ? -7.006 3.146 -2.450 1.00 50.28 83 ALA A O 1
ATOM 635 N N . ASP A 1 84 ? -8.698 4.602 -2.863 1.00 45.50 84 ASP A N 1
ATOM 636 C CA . ASP A 1 84 ? -7.960 5.866 -2.764 1.00 45.50 84 ASP A CA 1
ATOM 637 C C . ASP A 1 84 ? -8.174 6.438 -1.351 1.00 45.50 84 ASP A C 1
ATOM 639 O O . ASP A 1 84 ? -9.340 6.408 -0.885 1.00 45.50 84 ASP A O 1
#

Sequence (84 aa):
MLLTGLLRMLGWTRIIGRATSHATRFCSSSSAASALPEALKERIQKLLKAEPVVVFMKGTQQEPMCGFSKNVKLVSSIIHVFAD

Foldseek 3Di:
DDDPVPVVPDPDPPDDDDDDDPPPPPPPPPPPPDPDPPVVVVVVVVLCVPDVDEDDACDDLVDGPDPVRVVVSVVCVVPPHDDD

InterPro domains:
  IPR004480 Monothiol glutaredoxin-related [PTHR10293] (31-72)
  IPR036249 Thioredoxin-like superfamily [SSF52833] (40-73)

pLDDT: mean 70.01, std 16.42, range [38.19, 94.81]